Protein AF-A0A851AKE7-F1 (afdb_monomer)

pLDDT: mean 90.76, std 4.92, range [71.88, 96.75]

Secondary structure (DSSP, 8-state):
-HHHHHHHHHHSS-----S--HHHHHHHHHHHHHHH----EEEESSGGGHHHHHHSSEEEEE-BTTBSHHHHH-SEEESSTTHHHHIIIIIIHHHHHHHHHHHHHHHHHHHHHHHHHHHHHHHTTT----SS-HHHHHHIIIIITHHHHHHHHHH--

Radius of gyration: 23.93 Å; Cα contacts (8 Å, |Δi|>4): 177; chains: 1; bounding box: 50×39×63 Å

Structure (mmCIF, N/CA/C/O backbone):
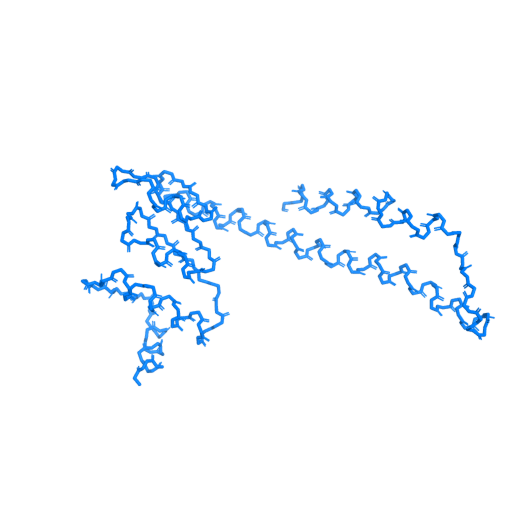data_AF-A0A851AKE7-F1
#
_entry.id   AF-A0A851AKE7-F1
#
loop_
_atom_site.group_PDB
_atom_site.id
_atom_site.type_symbol
_atom_site.label_atom_id
_atom_site.label_alt_id
_atom_site.label_comp_id
_atom_site.label_asym_id
_atom_site.label_entity_id
_atom_site.label_seq_id
_atom_site.pdbx_PDB_ins_code
_atom_site.Cartn_x
_atom_site.Cartn_y
_atom_site.Cartn_z
_atom_site.occupancy
_atom_site.B_iso_or_equiv
_atom_site.auth_seq_id
_atom_site.auth_comp_id
_atom_site.auth_asym_id
_atom_site.auth_atom_id
_atom_site.pdbx_PDB_model_num
ATOM 1 N N . MET A 1 1 ? -2.993 -25.138 17.544 1.00 75.56 1 MET A N 1
ATOM 2 C CA . MET A 1 1 ? -3.933 -24.231 18.232 1.00 75.56 1 MET A CA 1
ATOM 3 C C . MET A 1 1 ? -4.071 -22.886 17.516 1.00 75.56 1 MET A C 1
ATOM 5 O O . MET A 1 1 ? -5.171 -22.582 17.091 1.00 75.56 1 MET A O 1
ATOM 9 N N . GLU A 1 2 ? -3.003 -22.104 17.296 1.00 84.19 2 GLU A N 1
ATOM 10 C CA . GLU A 1 2 ? -3.117 -20.801 16.595 1.00 84.19 2 GLU A CA 1
ATOM 11 C C . GLU A 1 2 ? -3.636 -20.905 15.149 1.00 84.19 2 GLU A C 1
ATOM 13 O O . GLU A 1 2 ? -4.496 -20.131 14.737 1.00 84.19 2 GLU A O 1
ATOM 18 N N . VAL A 1 3 ? -3.135 -21.881 14.383 1.00 87.19 3 VAL A N 1
ATOM 19 C CA . VAL A 1 3 ? -3.562 -22.114 12.990 1.00 87.19 3 VAL A CA 1
ATOM 20 C C . VAL A 1 3 ? -5.025 -22.555 12.930 1.00 87.19 3 VAL A C 1
ATOM 22 O O . VAL A 1 3 ? -5.789 -22.037 12.130 1.00 87.19 3 VAL A O 1
ATOM 25 N N . GLU A 1 4 ? -5.434 -23.442 13.833 1.00 91.69 4 GLU A N 1
ATOM 26 C CA . GLU A 1 4 ? -6.805 -23.952 13.939 1.00 91.69 4 GLU A CA 1
ATOM 27 C C . GLU A 1 4 ? -7.803 -22.849 14.335 1.00 91.69 4 GLU A C 1
ATOM 29 O O . GLU A 1 4 ? -8.884 -22.731 13.752 1.00 91.69 4 GLU A O 1
ATOM 34 N N . PHE A 1 5 ? -7.407 -21.966 15.260 1.00 90.69 5 PHE A N 1
ATOM 35 C CA . PHE A 1 5 ? -8.157 -20.750 15.577 1.00 90.69 5 PHE A CA 1
ATOM 36 C C . PHE A 1 5 ? -8.318 -19.859 14.341 1.00 90.69 5 PHE A C 1
ATOM 38 O O . PHE A 1 5 ? -9.423 -19.406 14.048 1.00 90.69 5 PHE A O 1
ATOM 45 N N . LEU A 1 6 ? -7.234 -19.628 13.596 1.00 92.00 6 LEU A N 1
ATOM 46 C CA . LEU A 1 6 ? -7.258 -18.788 12.401 1.00 92.00 6 LEU A CA 1
ATOM 47 C C . LEU A 1 6 ? -8.122 -19.386 11.283 1.00 92.00 6 LEU A C 1
ATOM 49 O O . LEU A 1 6 ? -8.851 -18.655 10.616 1.00 92.00 6 LEU A O 1
ATOM 53 N N . GLU A 1 7 ? -8.049 -20.695 11.060 1.00 92.75 7 GLU A N 1
ATOM 54 C CA . GLU A 1 7 ? -8.880 -21.391 10.075 1.00 92.75 7 GLU A CA 1
ATOM 55 C C . GLU A 1 7 ? -10.361 -21.269 10.420 1.00 92.75 7 GLU A C 1
ATOM 57 O O . GLU A 1 7 ? -11.153 -20.870 9.564 1.00 92.75 7 GLU A O 1
ATOM 62 N N . THR A 1 8 ? -10.710 -21.489 11.688 1.00 93.56 8 THR A N 1
ATOM 63 C CA . THR A 1 8 ? -12.080 -21.309 12.185 1.00 93.56 8 THR A CA 1
ATOM 64 C C . THR A 1 8 ? -12.537 -19.857 12.025 1.00 93.56 8 THR A C 1
ATOM 66 O O . THR A 1 8 ? -13.616 -19.596 11.495 1.00 93.56 8 THR A O 1
ATOM 69 N N . ALA A 1 9 ? -11.695 -18.892 12.406 1.00 92.69 9 ALA A N 1
ATOM 70 C CA . ALA A 1 9 ? -11.984 -17.467 12.270 1.00 92.69 9 ALA A CA 1
ATOM 71 C C . ALA A 1 9 ? -12.192 -17.043 10.805 1.00 92.69 9 ALA A C 1
ATOM 73 O O . ALA A 1 9 ? -13.061 -16.220 10.529 1.00 92.69 9 ALA A O 1
ATOM 74 N N . CYS A 1 10 ? -11.439 -17.615 9.860 1.00 90.31 10 CYS A N 1
ATOM 75 C CA . CYS A 1 10 ? -11.598 -17.343 8.430 1.00 90.31 10 CYS A CA 1
ATOM 76 C C . CYS A 1 10 ? -12.814 -18.028 7.795 1.00 90.31 10 CYS A C 1
ATOM 78 O O . CYS A 1 10 ? -13.279 -17.562 6.757 1.00 90.31 10 CYS A O 1
ATOM 80 N N . ALA A 1 11 ? -13.322 -19.113 8.384 1.00 94.06 11 ALA A N 1
ATOM 81 C CA . ALA A 1 11 ? -14.581 -19.729 7.964 1.00 94.06 11 ALA A CA 1
ATOM 82 C C . ALA A 1 11 ? -15.805 -18.886 8.381 1.00 94.06 11 ALA A C 1
ATOM 84 O O . ALA A 1 11 ? -16.870 -18.981 7.768 1.00 94.06 11 ALA A O 1
ATOM 85 N N . CYS A 1 12 ? -15.661 -18.039 9.402 1.00 95.50 12 CYS A N 1
ATOM 86 C CA . CYS A 1 12 ? -16.716 -17.163 9.895 1.00 95.50 12 CYS A CA 1
ATOM 87 C C . CYS A 1 12 ? -16.848 -15.879 9.060 1.00 95.50 12 CYS A C 1
ATOM 89 O O . CYS A 1 12 ? -15.866 -15.246 8.682 1.00 95.50 12 CYS A O 1
ATOM 91 N N . LYS A 1 13 ? -18.090 -15.418 8.849 1.00 95.38 13 LYS A N 1
ATOM 92 C CA . LYS A 1 13 ? -18.366 -14.129 8.182 1.00 95.38 13 LYS A CA 1
ATOM 93 C C . LYS A 1 13 ? -17.952 -12.919 9.029 1.00 95.38 13 LYS A C 1
ATOM 95 O O . LYS A 1 13 ? -17.604 -11.876 8.484 1.00 95.38 13 LYS A O 1
ATOM 100 N N . ALA A 1 14 ? -18.039 -13.044 10.350 1.00 95.25 14 ALA A N 1
ATOM 101 C CA . ALA A 1 14 ? -17.655 -12.013 11.303 1.00 95.25 14 ALA A CA 1
ATOM 102 C C . ALA A 1 14 ? -17.113 -12.671 12.575 1.00 95.25 14 ALA A C 1
ATOM 104 O O . ALA A 1 14 ? -17.603 -13.723 12.987 1.00 95.25 14 ALA A O 1
ATOM 105 N N . VAL A 1 15 ? -16.120 -12.037 13.196 1.00 95.62 15 VAL A N 1
ATOM 106 C CA . VAL A 1 15 ? -15.479 -12.501 14.431 1.00 95.62 15 VAL A CA 1
ATOM 107 C C . VAL A 1 15 ? -15.432 -11.336 15.412 1.00 95.62 15 VAL A C 1
ATOM 109 O O . VAL A 1 15 ? -15.065 -10.225 15.033 1.00 95.62 15 VAL A O 1
ATOM 112 N N . ILE A 1 16 ? -15.820 -11.585 16.663 1.00 95.81 16 ILE A N 1
ATOM 113 C CA . ILE A 1 16 ? -15.831 -10.586 17.735 1.00 95.81 16 ILE A CA 1
ATOM 114 C C . ILE A 1 16 ? -14.919 -11.084 18.852 1.00 95.81 16 ILE A C 1
ATOM 116 O O . ILE A 1 16 ? -15.141 -12.159 19.406 1.00 95.81 16 ILE A O 1
ATOM 120 N N . CYS A 1 17 ? -13.911 -10.286 19.199 1.00 93.50 17 CYS A N 1
ATOM 121 C CA . CYS A 1 17 ? -13.018 -10.572 20.315 1.00 93.50 17 CYS A CA 1
ATOM 122 C C . CYS A 1 17 ? -13.389 -9.672 21.503 1.00 93.50 17 CYS A C 1
ATOM 124 O O . CYS A 1 17 ? -13.329 -8.447 21.405 1.00 93.50 17 CYS A O 1
ATOM 126 N N . CYS A 1 18 ? -13.766 -10.275 22.631 1.00 95.38 18 CYS A N 1
ATOM 127 C CA . CYS A 1 18 ? -14.213 -9.561 23.830 1.00 95.38 18 CYS A CA 1
ATOM 128 C C . CYS A 1 18 ? -13.126 -9.543 24.911 1.00 95.38 18 CYS A C 1
ATOM 130 O O . CYS A 1 18 ? -12.392 -10.515 25.061 1.00 95.38 18 CYS A O 1
ATOM 132 N N . ARG A 1 19 ? -13.068 -8.462 25.707 1.00 93.38 19 ARG A N 1
ATOM 133 C CA . ARG A 1 19 ? -12.141 -8.302 26.854 1.00 93.38 19 ARG A CA 1
ATOM 134 C C . ARG A 1 19 ? -10.670 -8.584 26.504 1.00 93.38 19 ARG A C 1
ATOM 136 O O . ARG A 1 19 ? -9.955 -9.249 27.245 1.00 93.38 19 ARG A O 1
ATOM 143 N N . VAL A 1 20 ? -10.238 -8.062 25.361 1.00 95.00 20 VAL A N 1
ATOM 144 C CA . VAL A 1 20 ? -8.899 -8.273 24.801 1.00 95.00 20 VAL A CA 1
ATOM 145 C C . VAL A 1 20 ? -7.940 -7.203 25.311 1.00 95.00 20 VAL A C 1
ATOM 147 O O . VAL A 1 20 ? -8.267 -6.014 25.276 1.00 95.00 20 VAL A O 1
ATOM 150 N N . THR A 1 21 ? -6.746 -7.600 25.747 1.00 94.88 21 THR A N 1
ATOM 151 C CA . THR A 1 21 ? -5.700 -6.635 26.122 1.00 94.88 21 THR A CA 1
ATOM 152 C C . THR A 1 21 ? -5.101 -5.950 24.882 1.00 94.88 21 THR A C 1
ATOM 154 O O . THR A 1 21 ? -5.129 -6.527 23.790 1.00 94.88 21 THR A O 1
ATOM 157 N N . PRO A 1 22 ? -4.505 -4.746 25.005 1.00 93.44 22 PRO A N 1
ATOM 158 C CA . PRO A 1 22 ? -3.841 -4.073 23.880 1.00 93.44 22 PRO A CA 1
ATOM 159 C C . PRO A 1 22 ? -2.804 -4.946 23.157 1.00 93.44 22 PRO A C 1
ATOM 161 O O . PRO A 1 22 ? -2.671 -4.893 21.933 1.00 93.44 22 PRO A O 1
ATOM 164 N N . LEU A 1 23 ? -2.087 -5.793 23.904 1.00 94.12 23 LEU A N 1
ATOM 165 C CA . LEU A 1 23 ? -1.118 -6.730 23.341 1.00 94.12 23 LEU A CA 1
ATOM 166 C C . LEU A 1 23 ? -1.808 -7.834 22.531 1.00 94.12 23 LEU A C 1
ATOM 168 O O . LEU A 1 23 ? -1.407 -8.113 21.405 1.00 94.12 23 LEU A O 1
ATOM 172 N N . GLN A 1 24 ? -2.880 -8.420 23.065 1.00 94.75 24 GLN A N 1
ATOM 173 C CA . GLN A 1 24 ? -3.628 -9.470 22.373 1.00 94.75 24 GLN A CA 1
ATOM 174 C C . GLN A 1 24 ? -4.290 -8.957 21.085 1.00 94.75 24 GLN A C 1
ATOM 176 O O . GLN A 1 24 ? -4.325 -9.684 20.094 1.00 94.75 24 GLN A O 1
ATOM 181 N N . LYS A 1 25 ? -4.753 -7.697 21.049 1.00 95.50 25 LYS A N 1
ATOM 182 C CA . LYS A 1 25 ? -5.253 -7.075 19.808 1.00 95.50 25 LYS A CA 1
ATOM 183 C C . LYS A 1 25 ? -4.186 -7.090 18.708 1.00 95.50 25 LYS A C 1
ATOM 185 O O . LYS A 1 25 ? -4.468 -7.489 17.580 1.00 95.50 25 LYS A O 1
ATOM 190 N N . ALA A 1 26 ? -2.954 -6.707 19.045 1.00 95.69 26 ALA A N 1
ATOM 191 C CA . ALA A 1 26 ? -1.831 -6.727 18.111 1.00 95.69 26 ALA A CA 1
ATOM 192 C C . ALA A 1 26 ? -1.460 -8.156 17.677 1.00 95.69 26 ALA A C 1
ATOM 194 O O . ALA A 1 26 ? -1.268 -8.394 16.486 1.00 95.69 26 ALA A O 1
ATOM 195 N N . GLN A 1 27 ? -1.450 -9.116 18.608 1.00 94.94 27 GLN A N 1
ATOM 196 C CA . GLN A 1 27 ? -1.166 -10.526 18.309 1.00 94.94 27 GLN A CA 1
ATOM 197 C C . GLN A 1 27 ? -2.165 -11.127 17.312 1.00 94.94 27 GLN A C 1
ATOM 199 O O . GLN A 1 27 ? -1.764 -11.866 16.416 1.00 94.94 27 GLN A O 1
ATOM 204 N N . VAL A 1 28 ? -3.454 -10.781 17.408 1.00 93.94 28 VAL A N 1
ATOM 205 C CA . VAL A 1 28 ? -4.465 -11.231 16.434 1.00 93.94 28 VAL A CA 1
ATOM 206 C C . VAL A 1 28 ? -4.164 -10.684 15.035 1.00 93.94 28 VAL A C 1
ATOM 208 O O . VAL A 1 28 ? -4.217 -11.431 14.056 1.00 93.94 28 VAL A O 1
ATOM 211 N N . VAL A 1 29 ? -3.808 -9.401 14.921 1.00 94.94 29 VAL A N 1
ATOM 212 C CA . VAL A 1 29 ? -3.442 -8.793 13.630 1.00 94.94 29 VAL A CA 1
ATOM 213 C C . VAL A 1 29 ? -2.175 -9.430 13.058 1.00 94.94 29 VAL A C 1
ATOM 215 O O . VAL A 1 29 ? -2.125 -9.729 11.862 1.00 94.94 29 VAL A O 1
ATOM 218 N N . GLU A 1 30 ? -1.171 -9.673 13.899 1.00 94.19 30 GLU A N 1
ATOM 219 C CA . GLU A 1 30 ? 0.077 -10.332 13.509 1.00 94.19 30 GLU A CA 1
ATOM 220 C C . GLU A 1 30 ? -0.162 -11.765 13.021 1.00 94.19 30 GLU A C 1
ATOM 222 O O . GLU A 1 30 ? 0.376 -12.161 11.984 1.00 94.19 30 GLU A O 1
ATOM 227 N N . LEU A 1 31 ? -1.033 -12.514 13.703 1.00 93.50 31 LEU A N 1
ATOM 228 C CA . LEU A 1 31 ? -1.422 -13.865 13.314 1.00 93.50 31 LEU A CA 1
ATOM 229 C C . LEU A 1 31 ? -2.037 -13.880 11.906 1.00 93.50 31 LEU A C 1
ATOM 231 O O . LEU A 1 31 ? -1.592 -14.631 11.034 1.00 93.50 31 LEU A O 1
ATOM 235 N N . VAL A 1 32 ? -3.015 -13.009 11.643 1.00 93.44 32 VAL A N 1
ATOM 236 C CA . VAL A 1 32 ? -3.653 -12.914 10.317 1.00 93.44 32 VAL A CA 1
ATOM 237 C C . VAL A 1 32 ? -2.633 -12.513 9.247 1.00 93.44 32 VAL A C 1
ATOM 239 O O . VAL A 1 32 ? -2.579 -13.128 8.178 1.00 93.44 32 VAL A O 1
ATOM 242 N N . LYS A 1 33 ? -1.783 -11.525 9.546 1.00 93.25 33 LYS A N 1
ATOM 243 C CA . LYS A 1 33 ? -0.730 -11.032 8.646 1.00 93.25 33 LYS A CA 1
ATOM 244 C C . LYS A 1 33 ? 0.267 -12.131 8.271 1.00 93.25 33 LYS A C 1
ATOM 246 O O . LYS A 1 33 ? 0.574 -12.294 7.090 1.00 93.25 33 LYS A O 1
ATOM 251 N N . LYS A 1 34 ? 0.725 -12.915 9.249 1.00 91.06 34 LYS A N 1
ATOM 252 C CA . LYS A 1 34 ? 1.719 -13.981 9.060 1.00 91.06 34 LYS A CA 1
ATOM 253 C C . LYS A 1 34 ? 1.189 -15.134 8.208 1.00 91.06 34 LYS A C 1
ATOM 255 O O . LYS A 1 34 ? 1.892 -15.607 7.318 1.00 91.06 34 LYS A O 1
ATOM 260 N N . TYR A 1 35 ? -0.038 -15.582 8.464 1.00 90.75 35 TYR A N 1
ATOM 261 C CA . TYR A 1 35 ? -0.544 -16.830 7.886 1.00 90.75 35 TYR A CA 1
ATOM 262 C C . TYR A 1 35 ? -1.418 -16.645 6.638 1.00 90.75 35 TYR A C 1
ATOM 264 O O . TYR A 1 35 ? -1.439 -17.534 5.789 1.00 90.75 35 TYR A O 1
ATOM 272 N N . LYS A 1 36 ? -2.125 -15.516 6.474 1.00 88.88 36 LYS A N 1
ATOM 273 C CA . LYS A 1 36 ? -3.016 -15.301 5.312 1.00 88.88 36 LYS A CA 1
ATOM 274 C C . LYS A 1 36 ? -2.395 -14.478 4.187 1.00 88.88 36 LYS A C 1
ATOM 276 O O . LYS A 1 36 ? -2.998 -14.404 3.122 1.00 88.88 36 LYS A O 1
ATOM 281 N N . LYS A 1 37 ? -1.216 -13.870 4.400 1.00 85.88 37 LYS A N 1
ATOM 282 C CA . LYS A 1 37 ? -0.556 -12.954 3.440 1.00 85.88 37 LYS A CA 1
ATOM 283 C C . LYS A 1 37 ? -1.513 -11.886 2.881 1.00 85.88 37 LYS A C 1
ATOM 285 O O . LYS A 1 37 ? -1.367 -11.432 1.750 1.00 85.88 37 LYS A O 1
ATOM 290 N N . ALA A 1 38 ? -2.517 -11.514 3.670 1.00 88.88 38 ALA A N 1
ATOM 291 C CA . ALA A 1 38 ? -3.518 -10.530 3.307 1.00 88.88 38 ALA A CA 1
ATOM 292 C C . ALA A 1 38 ? -3.094 -9.149 3.813 1.00 88.88 38 ALA A C 1
ATOM 294 O O . ALA A 1 38 ? -2.436 -9.028 4.850 1.00 88.88 38 ALA A O 1
ATOM 295 N N . VAL A 1 39 ? -3.513 -8.103 3.099 1.00 93.56 39 VAL A N 1
ATOM 296 C CA . VAL A 1 39 ? -3.359 -6.727 3.576 1.00 93.56 39 VAL A CA 1
ATOM 297 C C . VAL A 1 39 ? -4.332 -6.519 4.732 1.00 93.56 39 VAL A C 1
ATOM 299 O O . VAL A 1 39 ? -5.538 -6.706 4.588 1.00 93.56 39 VAL A O 1
ATOM 302 N N . THR A 1 40 ? -3.792 -6.155 5.889 1.00 95.50 40 THR A N 1
ATOM 303 C CA . THR A 1 40 ? -4.549 -5.933 7.124 1.00 95.50 40 THR A CA 1
ATOM 304 C C . THR A 1 40 ? -4.653 -4.444 7.406 1.00 95.50 40 THR A C 1
ATOM 306 O O . THR A 1 40 ? -3.661 -3.719 7.310 1.00 95.50 40 THR A O 1
ATOM 309 N N . LEU A 1 41 ? -5.850 -4.002 7.782 1.00 96.69 41 LEU A N 1
ATOM 310 C CA . LEU A 1 41 ? -6.129 -2.629 8.176 1.00 96.69 41 LEU A CA 1
ATOM 311 C C . LEU A 1 41 ? -6.659 -2.623 9.608 1.00 96.69 41 LEU A C 1
ATOM 313 O O . LEU A 1 41 ? -7.577 -3.381 9.922 1.00 96.69 41 LEU A O 1
ATOM 317 N N . ALA A 1 42 ? -6.081 -1.780 10.459 1.00 96.38 42 ALA A N 1
ATOM 318 C CA . ALA A 1 42 ? -6.508 -1.603 11.843 1.00 96.38 42 ALA A CA 1
ATOM 319 C C . ALA A 1 42 ? -6.978 -0.169 12.073 1.00 96.38 42 ALA A C 1
ATOM 321 O O . ALA A 1 42 ? -6.352 0.780 11.603 1.00 96.38 42 ALA A O 1
ATOM 322 N N . ILE A 1 43 ? -8.083 -0.026 12.804 1.00 95.75 43 ILE A N 1
ATOM 323 C CA . ILE A 1 43 ? -8.677 1.264 13.157 1.00 95.75 43 ILE A CA 1
ATOM 324 C C . ILE A 1 43 ? -8.788 1.345 14.672 1.00 95.75 43 ILE A C 1
ATOM 326 O O . ILE A 1 43 ? -9.204 0.370 15.297 1.00 95.75 43 ILE A O 1
ATOM 330 N N . GLY A 1 44 ? -8.462 2.500 15.240 1.00 93.88 44 GLY A N 1
ATOM 331 C CA . GLY A 1 44 ? -8.667 2.775 16.658 1.00 93.88 44 GLY A CA 1
ATOM 332 C C . GLY A 1 44 ? -8.667 4.266 16.963 1.00 93.88 44 GLY A C 1
ATOM 333 O O . GLY A 1 44 ? -8.218 5.076 16.153 1.00 93.88 44 GLY A O 1
ATOM 334 N N . ASP A 1 45 ? -9.189 4.628 18.123 1.00 92.50 45 ASP A N 1
ATOM 335 C CA . ASP A 1 45 ? -9.319 5.999 18.629 1.00 92.50 45 ASP A CA 1
ATOM 336 C C . ASP A 1 45 ? -8.474 6.245 19.887 1.00 92.50 45 ASP A C 1
ATOM 338 O O . ASP A 1 45 ? -8.009 7.363 20.110 1.00 92.50 45 ASP A O 1
ATOM 342 N N . GLY A 1 46 ? -8.213 5.200 20.676 1.00 89.56 46 GLY A N 1
ATOM 343 C CA . GLY A 1 46 ? -7.520 5.304 21.958 1.00 89.56 46 GLY A CA 1
ATOM 344 C C . GLY A 1 46 ? -6.079 4.779 21.991 1.00 89.56 46 GLY A C 1
ATOM 345 O O . GLY A 1 46 ? -5.578 4.097 21.095 1.00 89.56 46 GLY A O 1
ATOM 346 N N . ALA A 1 47 ? -5.415 5.031 23.122 1.00 88.94 47 ALA A N 1
ATOM 347 C CA . ALA A 1 47 ? -4.082 4.507 23.447 1.00 88.94 47 ALA A CA 1
ATOM 348 C C . ALA A 1 47 ? -3.999 2.969 23.371 1.00 88.94 47 ALA A C 1
ATOM 350 O O . ALA A 1 47 ? -2.971 2.399 23.004 1.00 88.94 47 ALA A O 1
ATOM 351 N N . ASN A 1 48 ? -5.109 2.296 23.686 1.00 90.50 48 ASN A N 1
ATOM 352 C CA . ASN A 1 48 ? -5.225 0.838 23.711 1.00 90.50 48 ASN A CA 1
ATOM 353 C C . ASN A 1 48 ? -5.130 0.187 22.326 1.00 90.50 48 ASN A C 1
ATOM 355 O O . ASN A 1 48 ? -4.924 -1.024 22.239 1.00 90.50 48 ASN A O 1
ATOM 359 N N . ASP A 1 49 ? -5.296 0.967 21.260 1.00 93.56 49 ASP A N 1
ATOM 360 C CA . ASP A 1 49 ? -5.261 0.479 19.883 1.00 93.56 49 ASP A CA 1
ATOM 361 C C . ASP A 1 49 ? -3.944 0.805 19.179 1.00 93.56 49 ASP A C 1
ATOM 363 O O . ASP A 1 49 ? -3.700 0.305 18.085 1.00 93.56 49 ASP A O 1
ATOM 367 N N . VAL A 1 50 ? -3.047 1.572 19.810 1.00 93.75 50 VAL A N 1
ATOM 368 C CA . VAL A 1 50 ? -1.759 1.978 19.224 1.00 93.75 50 VAL A CA 1
ATOM 369 C C . VAL A 1 50 ? -0.914 0.771 18.809 1.00 93.75 50 VAL A C 1
ATOM 371 O O . VAL A 1 50 ? -0.328 0.773 17.728 1.00 93.75 50 VAL A O 1
ATOM 374 N N . SER A 1 51 ? -0.856 -0.273 19.641 1.00 94.81 51 SER A N 1
ATOM 375 C CA . SER A 1 51 ? -0.143 -1.516 19.318 1.00 94.81 51 SER A CA 1
ATOM 376 C C . SER A 1 51 ? -0.762 -2.215 18.106 1.00 94.81 51 SER A C 1
ATOM 378 O O . SER A 1 51 ? -0.049 -2.597 17.185 1.00 94.81 51 SER A O 1
ATOM 380 N N . MET A 1 52 ? -2.090 -2.326 18.070 1.00 96.56 52 MET A N 1
ATOM 381 C CA . MET A 1 52 ? -2.832 -2.944 16.969 1.00 96.56 52 MET A CA 1
ATOM 382 C C . MET A 1 52 ? -2.648 -2.179 15.648 1.00 96.56 52 MET A C 1
ATOM 384 O O . MET A 1 52 ? -2.390 -2.799 14.615 1.00 96.56 52 MET A O 1
ATOM 388 N N . ILE A 1 53 ? -2.743 -0.844 15.692 1.00 96.12 53 ILE A N 1
ATOM 389 C CA . ILE A 1 53 ? -2.568 0.067 14.551 1.00 96.12 53 ILE A CA 1
ATOM 390 C C . ILE A 1 53 ? -1.171 -0.093 13.950 1.00 96.12 53 ILE A C 1
ATOM 392 O O . ILE A 1 53 ? -1.051 -0.280 12.743 1.00 96.12 53 ILE A O 1
ATOM 396 N N . LYS A 1 54 ? -0.125 -0.098 14.785 1.00 95.06 54 LYS A N 1
ATOM 397 C CA . LYS A 1 54 ? 1.268 -0.237 14.328 1.00 95.06 54 LYS A CA 1
ATOM 398 C C . LYS A 1 54 ? 1.593 -1.615 13.749 1.00 95.06 54 LYS A C 1
ATOM 400 O O . LYS A 1 54 ? 2.480 -1.731 12.909 1.00 95.06 54 LYS A O 1
ATOM 405 N N . THR A 1 55 ? 0.919 -2.667 14.207 1.00 95.88 55 THR A N 1
ATOM 406 C CA . THR A 1 55 ? 1.160 -4.034 13.718 1.00 95.88 55 THR A CA 1
ATOM 407 C C . THR A 1 55 ? 0.517 -4.292 12.347 1.00 95.88 55 THR A C 1
ATOM 409 O O . THR A 1 55 ? 1.025 -5.109 11.562 1.00 95.88 55 THR A O 1
ATOM 412 N N . ALA A 1 56 ? -0.589 -3.607 12.038 1.00 96.69 56 ALA A N 1
ATOM 413 C CA . ALA A 1 56 ? -1.279 -3.713 10.754 1.00 96.69 56 ALA A CA 1
ATOM 414 C C . ALA A 1 56 ? -0.424 -3.199 9.581 1.00 96.69 56 ALA A C 1
ATOM 416 O O . ALA A 1 56 ? 0.627 -2.597 9.767 1.00 96.69 56 ALA A O 1
ATOM 417 N N . HIS A 1 57 ? -0.842 -3.486 8.344 1.00 95.94 57 HIS A N 1
ATOM 418 C CA . HIS A 1 57 ? -0.191 -2.894 7.167 1.00 95.94 57 HIS A CA 1
ATOM 419 C C . HIS A 1 57 ? -0.631 -1.453 6.931 1.00 95.94 57 HIS A C 1
ATOM 421 O O . HIS A 1 57 ? 0.133 -0.671 6.379 1.00 95.94 57 HIS A O 1
ATOM 427 N N . ILE A 1 58 ? -1.879 -1.149 7.286 1.00 96.62 58 ILE A N 1
ATOM 428 C CA . ILE A 1 58 ? -2.462 0.182 7.180 1.00 96.62 58 ILE A CA 1
ATOM 429 C C . ILE A 1 58 ? -3.101 0.500 8.527 1.00 96.62 58 ILE A C 1
ATOM 431 O O . ILE A 1 58 ? -4.054 -0.168 8.948 1.00 96.62 58 ILE A O 1
ATOM 435 N N . GLY A 1 59 ? -2.566 1.507 9.201 1.00 96.75 59 GLY A N 1
ATOM 436 C CA . GLY A 1 59 ? -3.072 2.016 10.464 1.00 96.75 59 GLY A CA 1
ATOM 437 C C . GLY A 1 59 ? -3.967 3.233 10.259 1.00 96.75 59 GLY A C 1
ATOM 438 O O . GLY A 1 59 ? -3.596 4.177 9.560 1.00 96.75 59 GLY A O 1
ATOM 439 N N . VAL A 1 60 ? -5.138 3.243 10.890 1.00 96.69 60 VAL A N 1
ATOM 440 C CA . VAL A 1 60 ? -6.096 4.347 10.792 1.00 96.69 60 VAL A CA 1
ATOM 441 C C . VAL A 1 60 ? -6.507 4.836 12.180 1.00 96.69 60 VAL A C 1
ATOM 443 O O . VAL A 1 60 ? -7.066 4.086 12.977 1.00 96.69 60 VAL A O 1
ATOM 446 N N . GLY A 1 61 ? -6.256 6.109 12.462 1.00 95.69 61 GLY A N 1
ATOM 447 C CA . GLY A 1 61 ? -6.596 6.755 13.724 1.00 95.69 61 GLY A CA 1
ATOM 448 C C . GLY A 1 61 ? -7.892 7.551 13.618 1.00 95.69 61 GLY A C 1
ATOM 449 O O . GLY A 1 61 ? -8.029 8.420 12.753 1.00 95.69 61 GLY A O 1
ATOM 450 N N . ILE A 1 62 ? -8.843 7.300 14.513 1.00 93.62 62 ILE A N 1
ATOM 451 C CA . ILE A 1 62 ? -10.029 8.145 14.651 1.00 93.62 62 ILE A CA 1
ATOM 452 C C . ILE A 1 62 ? -9.725 9.248 15.662 1.00 93.62 62 ILE A C 1
ATOM 454 O O . ILE A 1 62 ? -9.359 8.978 16.801 1.00 93.62 62 ILE A O 1
ATOM 458 N N . SER A 1 63 ? -9.879 10.503 15.241 1.00 87.50 63 SER A N 1
ATOM 459 C CA . SER A 1 63 ? -9.725 11.654 16.133 1.00 87.50 63 SER A CA 1
ATOM 460 C C . SER A 1 63 ? -10.947 11.762 17.046 1.00 87.50 63 SER A C 1
ATOM 462 O O . SER A 1 63 ? -12.020 12.185 16.608 1.00 87.50 63 SER A O 1
ATOM 464 N N . GLY A 1 64 ? -10.785 11.319 18.293 1.00 78.44 64 GLY A N 1
ATOM 465 C CA . GLY A 1 64 ? -11.814 11.311 19.330 1.00 78.44 64 GLY A CA 1
ATOM 466 C C . GLY A 1 64 ? -11.425 12.125 20.567 1.00 78.44 64 GLY A C 1
ATOM 467 O O . GLY A 1 64 ? -10.368 12.749 20.628 1.00 78.44 64 GLY A O 1
ATOM 468 N N . GLN A 1 65 ? -12.299 12.105 21.576 1.00 76.12 65 GLN A N 1
ATOM 469 C CA . GLN A 1 65 ? -12.083 12.796 22.856 1.00 76.12 65 GLN A CA 1
ATOM 470 C C . GLN A 1 65 ? -11.140 12.029 23.803 1.00 76.12 65 GLN A C 1
ATOM 472 O O . GLN A 1 65 ? -10.650 12.600 24.771 1.00 76.12 65 GLN A O 1
ATOM 477 N N . GLU A 1 66 ? -10.860 10.750 23.527 1.00 73.06 66 GLU A N 1
ATOM 478 C CA . GLU A 1 66 ? -10.024 9.885 24.377 1.00 73.06 66 GLU A CA 1
ATOM 479 C C . GLU A 1 66 ? -8.510 10.122 24.215 1.00 73.06 66 GLU A C 1
ATOM 481 O O . GLU A 1 66 ? -7.701 9.549 24.946 1.00 73.06 66 GLU A O 1
ATOM 486 N N . GLY A 1 67 ? -8.113 11.009 23.298 1.00 75.12 67 GLY A N 1
ATOM 487 C CA . GLY A 1 67 ? -6.736 11.461 23.124 1.00 75.12 67 GLY A CA 1
ATOM 488 C C . GLY A 1 67 ? -6.216 11.322 21.694 1.00 75.12 67 GLY A C 1
ATOM 489 O O . GLY A 1 67 ? -6.797 10.666 20.840 1.00 75.12 67 GLY A O 1
ATOM 490 N N . ILE A 1 68 ? -5.071 11.952 21.430 1.00 86.94 68 ILE A N 1
ATOM 491 C CA . ILE A 1 68 ? -4.461 12.017 20.089 1.00 86.94 68 ILE A CA 1
ATOM 492 C C . ILE A 1 68 ? -3.486 10.864 19.796 1.00 86.94 68 ILE A C 1
ATOM 494 O O . ILE A 1 68 ? -2.847 10.842 18.748 1.00 86.94 68 ILE A O 1
ATOM 498 N N . GLN A 1 69 ? -3.330 9.905 20.711 1.00 89.31 69 GLN A N 1
ATOM 499 C CA . GLN A 1 69 ? -2.275 8.889 20.615 1.00 89.31 69 GLN A CA 1
ATOM 500 C C . GLN A 1 69 ? -2.478 7.921 19.442 1.00 89.31 69 GLN A C 1
ATOM 502 O O . GLN A 1 69 ? -1.515 7.621 18.738 1.00 89.31 69 GLN A O 1
ATOM 507 N N . ALA A 1 70 ? -3.714 7.473 19.193 1.00 90.50 70 ALA A N 1
ATOM 508 C CA . ALA A 1 70 ? -4.026 6.624 18.042 1.00 90.50 70 ALA A CA 1
ATOM 509 C C . ALA A 1 70 ? -3.778 7.358 16.716 1.00 90.50 70 ALA A C 1
ATOM 511 O O . ALA A 1 70 ? -3.183 6.797 15.802 1.00 90.50 70 ALA A O 1
ATOM 512 N N . VAL A 1 71 ? -4.162 8.638 16.649 1.00 91.88 71 VAL A N 1
ATOM 513 C CA . VAL A 1 71 ? -3.956 9.516 15.486 1.00 91.88 71 VAL A CA 1
ATOM 514 C C . VAL A 1 71 ? -2.470 9.671 15.168 1.00 91.88 71 VAL A C 1
ATOM 516 O O . VAL A 1 71 ? -2.066 9.476 14.024 1.00 91.88 71 VAL A O 1
ATOM 519 N N . LEU A 1 72 ? -1.644 9.955 16.179 1.00 92.56 72 LEU A N 1
ATOM 520 C CA . LEU A 1 72 ? -0.195 10.118 16.014 1.00 92.56 72 LEU A CA 1
ATOM 521 C C . LEU A 1 72 ? 0.522 8.821 15.618 1.00 92.56 72 LEU A C 1
ATOM 523 O O . LEU A 1 72 ? 1.598 8.870 15.030 1.00 92.56 72 LEU A O 1
ATOM 527 N N . ALA A 1 73 ? -0.046 7.667 15.966 1.00 91.81 73 ALA A N 1
ATOM 528 C CA . ALA A 1 73 ? 0.511 6.360 15.642 1.00 91.81 73 ALA A CA 1
ATOM 529 C C . ALA A 1 73 ? 0.000 5.773 14.313 1.00 91.81 73 ALA A C 1
ATOM 531 O O . ALA A 1 73 ? 0.460 4.698 13.931 1.00 91.81 73 ALA A O 1
ATOM 532 N N . SER A 1 74 ? -0.958 6.429 13.653 1.00 95.19 74 SER A N 1
ATOM 533 C CA . SER A 1 74 ? -1.636 5.935 12.449 1.00 95.19 74 SER A CA 1
ATOM 534 C C . SER A 1 74 ? -1.095 6.541 11.153 1.00 95.19 74 SER A C 1
ATOM 536 O O . SER A 1 74 ? -0.624 7.675 11.152 1.00 95.19 74 SER A O 1
ATOM 538 N N . ASP A 1 75 ? -1.222 5.812 10.040 1.00 95.81 75 ASP A N 1
ATOM 539 C CA . ASP A 1 75 ? -0.844 6.293 8.702 1.00 95.81 75 ASP A CA 1
ATOM 540 C C . ASP A 1 75 ? -1.860 7.306 8.157 1.00 95.81 75 ASP A C 1
ATOM 542 O O . ASP A 1 75 ? -1.505 8.293 7.511 1.00 95.81 75 ASP A O 1
ATOM 546 N N . TYR A 1 76 ? -3.145 7.062 8.428 1.00 95.69 76 TYR A N 1
ATOM 547 C CA . TYR A 1 76 ? -4.248 7.949 8.069 1.00 95.69 76 TYR A CA 1
ATOM 548 C C . TYR A 1 76 ? -5.059 8.303 9.300 1.00 95.69 76 TYR A C 1
ATOM 550 O O . TYR A 1 76 ? -5.330 7.448 10.136 1.00 95.69 76 TYR A O 1
ATOM 558 N N . SER A 1 77 ? -5.546 9.538 9.365 1.00 94.25 77 SER A N 1
ATOM 559 C CA . SER A 1 77 ? -6.464 9.941 10.423 1.00 94.25 77 SER A CA 1
ATOM 560 C C . SER A 1 77 ? -7.663 10.714 9.901 1.00 94.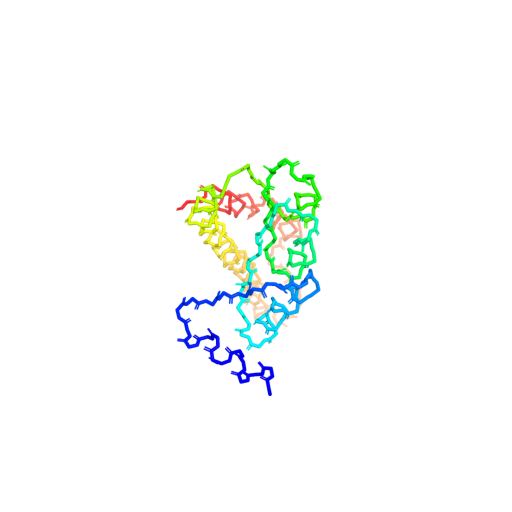25 77 SER A C 1
ATOM 562 O O . SER A 1 77 ? -7.582 11.469 8.930 1.00 94.25 77 SER A O 1
ATOM 564 N N . PHE A 1 78 ? -8.809 10.495 10.539 1.00 93.88 78 PHE A N 1
ATOM 565 C CA . PHE A 1 78 ? -10.044 11.224 10.265 1.00 93.88 78 PHE A CA 1
ATOM 566 C C . PHE A 1 78 ? -10.929 11.274 11.512 1.00 93.88 78 PHE A C 1
ATOM 568 O O . PHE A 1 78 ? -10.753 10.512 12.454 1.00 93.88 78 PHE A O 1
ATOM 575 N N . SER A 1 79 ? -11.902 12.182 11.540 1.00 91.44 79 SER A N 1
ATOM 576 C CA . SER A 1 79 ? -12.734 12.411 12.731 1.00 91.44 79 SER A CA 1
ATOM 577 C C . SER A 1 79 ? -13.855 11.389 12.936 1.00 91.44 79 SER A C 1
ATOM 579 O O . SER A 1 79 ? -14.320 11.207 14.052 1.00 91.44 79 SER A O 1
ATOM 581 N N . GLN A 1 80 ? -14.342 10.739 11.874 1.00 92.69 80 GLN A N 1
ATOM 582 C CA . GLN A 1 80 ? -15.510 9.854 11.943 1.00 92.69 80 GLN A CA 1
ATOM 583 C C . GLN A 1 80 ? -15.327 8.603 11.087 1.00 92.69 80 GLN A C 1
ATOM 585 O O . GLN A 1 80 ? -14.882 8.692 9.942 1.00 92.69 80 GLN A O 1
ATOM 590 N N . PHE A 1 81 ? -15.793 7.455 11.588 1.00 93.50 81 PHE A N 1
ATOM 591 C CA . PHE A 1 81 ? -15.700 6.161 10.898 1.00 93.50 81 PHE A CA 1
ATOM 592 C C . PHE A 1 81 ? -16.307 6.166 9.482 1.00 93.50 81 PHE A C 1
ATOM 594 O O . PHE A 1 81 ? -15.799 5.494 8.590 1.00 93.50 81 PHE A O 1
ATOM 601 N N . LYS A 1 82 ? -17.339 6.984 9.223 1.00 94.25 82 LYS A N 1
ATOM 602 C CA . LYS A 1 82 ? -17.988 7.086 7.900 1.00 94.25 82 LYS A CA 1
ATOM 603 C C . LYS A 1 82 ? -17.025 7.446 6.757 1.00 94.25 82 LYS A C 1
ATOM 605 O O . LYS A 1 82 ? -17.279 7.098 5.607 1.00 94.25 82 LYS A O 1
ATOM 610 N N . PHE A 1 83 ? -15.917 8.132 7.052 1.00 95.25 83 PHE A N 1
ATOM 611 C CA . PHE A 1 83 ? -14.930 8.509 6.037 1.00 95.25 83 PHE A CA 1
ATOM 612 C C . PHE A 1 83 ? -14.072 7.330 5.565 1.00 95.25 83 PHE A C 1
ATOM 614 O O . PHE A 1 83 ? -13.529 7.390 4.460 1.00 95.25 83 PHE A O 1
ATOM 621 N N . LEU A 1 84 ? -14.029 6.229 6.324 1.00 95.25 84 LEU A N 1
ATOM 622 C CA . LEU A 1 84 ? -13.313 5.011 5.947 1.00 95.25 84 LEU A CA 1
ATOM 623 C C . LEU A 1 84 ? -13.800 4.453 4.606 1.00 95.25 84 LEU A C 1
ATOM 625 O O . LEU A 1 84 ? -12.993 4.054 3.769 1.00 95.25 84 LEU A O 1
ATOM 629 N N . GLN A 1 85 ? -15.115 4.469 4.369 1.00 95.81 85 GLN A N 1
ATOM 630 C CA . GLN A 1 85 ? -15.692 3.979 3.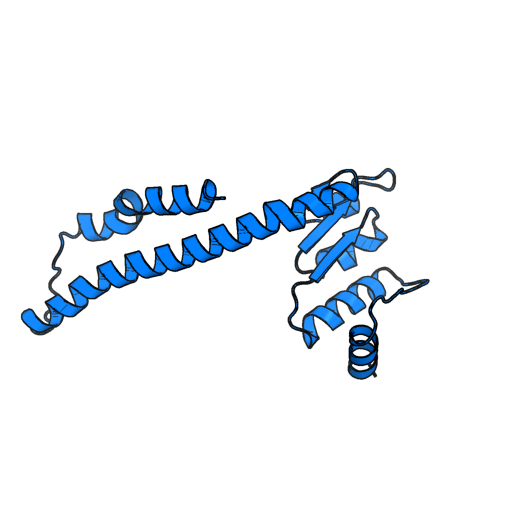118 1.00 95.81 85 GLN A CA 1
ATOM 631 C C . GLN A 1 85 ? -15.129 4.742 1.912 1.00 95.81 85 GLN A C 1
ATOM 633 O O . GLN A 1 85 ? -14.743 4.135 0.915 1.00 95.81 85 GLN A O 1
ATOM 638 N N . ARG A 1 86 ? -15.035 6.074 2.010 1.00 95.19 86 ARG A N 1
ATOM 639 C CA . ARG A 1 86 ? -14.479 6.916 0.941 1.00 95.19 86 ARG A CA 1
ATOM 640 C C . ARG A 1 86 ? -12.962 6.758 0.818 1.00 95.19 86 ARG A C 1
ATOM 642 O O . ARG A 1 86 ? -12.440 6.823 -0.296 1.00 95.19 86 ARG A O 1
ATOM 649 N N . LEU A 1 87 ? -12.252 6.554 1.926 1.00 95.31 87 LEU A N 1
ATOM 650 C CA . LEU A 1 87 ? -10.815 6.277 1.902 1.00 95.31 87 LEU A CA 1
ATOM 651 C C . LEU A 1 87 ? -10.530 4.985 1.127 1.00 95.31 87 LEU A C 1
ATOM 653 O O . LEU A 1 87 ? -9.727 4.998 0.203 1.00 95.31 87 LEU A O 1
ATOM 657 N N . LEU A 1 88 ? -11.234 3.895 1.434 1.00 94.75 88 LEU A N 1
ATOM 658 C CA . LEU A 1 88 ? -10.970 2.593 0.819 1.00 94.75 88 LEU A CA 1
ATOM 659 C C . LEU A 1 88 ? -11.496 2.491 -0.614 1.00 94.75 88 LEU A C 1
ATOM 661 O O . LEU A 1 88 ? -10.748 2.127 -1.523 1.00 94.75 88 LEU A O 1
ATOM 665 N N . LEU A 1 89 ? -12.770 2.822 -0.834 1.00 94.88 89 LEU A N 1
ATOM 666 C CA . LEU A 1 89 ? -13.425 2.544 -2.115 1.00 94.88 89 LEU A CA 1
ATOM 667 C C . LEU A 1 89 ? -13.041 3.531 -3.218 1.00 94.88 89 LEU A C 1
ATOM 669 O O . LEU A 1 89 ? -13.029 3.149 -4.385 1.00 94.88 89 LEU A O 1
ATOM 673 N N . VAL A 1 90 ? -12.725 4.779 -2.860 1.00 94.69 90 VAL A N 1
ATOM 674 C CA . VAL A 1 90 ? -12.343 5.816 -3.828 1.00 94.69 90 VAL A CA 1
ATOM 675 C C . VAL A 1 90 ? -10.826 5.951 -3.864 1.00 94.69 90 VAL A C 1
ATOM 677 O O . VAL A 1 90 ? -10.190 5.578 -4.846 1.00 94.69 90 VAL A O 1
ATOM 680 N N . HIS A 1 91 ? -10.222 6.422 -2.770 1.00 94.31 91 HIS A N 1
ATOM 681 C CA . HIS A 1 91 ? -8.796 6.756 -2.763 1.00 94.31 91 HIS A CA 1
ATOM 682 C C . HIS A 1 91 ? -7.914 5.509 -2.848 1.00 94.31 91 HIS A C 1
ATOM 684 O O . HIS A 1 91 ? -6.958 5.504 -3.622 1.00 94.31 91 HIS A O 1
ATOM 690 N N . GLY A 1 92 ? -8.262 4.445 -2.120 1.00 94.12 92 GLY A N 1
ATOM 691 C CA . GLY A 1 92 ? -7.548 3.171 -2.143 1.00 94.12 92 GLY A CA 1
ATOM 692 C C . GLY A 1 92 ? -7.555 2.541 -3.533 1.00 94.12 92 GLY A C 1
ATOM 693 O O . GLY A 1 92 ? -6.493 2.252 -4.084 1.00 94.12 92 GLY A O 1
ATOM 694 N N . ARG A 1 93 ? -8.737 2.409 -4.152 1.00 93.62 93 ARG A N 1
ATOM 695 C CA . ARG A 1 93 ? -8.864 1.858 -5.513 1.00 93.62 93 ARG A CA 1
ATOM 696 C C . ARG A 1 93 ? -8.124 2.700 -6.554 1.00 93.62 93 ARG A C 1
ATOM 698 O O . ARG A 1 93 ? -7.381 2.139 -7.357 1.00 93.62 93 ARG A O 1
ATOM 705 N N . TRP A 1 94 ? -8.290 4.023 -6.538 1.00 94.31 94 TRP A N 1
ATOM 706 C CA . TRP A 1 94 ? -7.594 4.906 -7.477 1.00 94.31 94 TRP A CA 1
ATOM 707 C C . TRP A 1 94 ? -6.083 4.887 -7.283 1.00 94.31 94 TRP A C 1
ATOM 709 O O . TRP A 1 94 ? -5.346 4.892 -8.261 1.00 94.31 94 TRP A O 1
ATOM 719 N N . SER A 1 95 ? -5.598 4.888 -6.040 1.00 93.12 95 SER A N 1
ATOM 720 C CA . SER A 1 95 ? -4.160 4.821 -5.761 1.00 93.12 95 SER A CA 1
ATOM 721 C C . SER A 1 95 ? -3.565 3.496 -6.239 1.00 93.12 95 SER A C 1
ATOM 723 O O . SER A 1 95 ? -2.528 3.505 -6.900 1.00 93.12 95 SER A O 1
ATOM 725 N N . TYR A 1 96 ? -4.260 2.379 -6.001 1.00 93.44 96 TYR A N 1
ATOM 726 C CA . TYR A 1 96 ? -3.836 1.065 -6.479 1.00 93.44 96 TYR A CA 1
ATOM 727 C C . TYR A 1 96 ? -3.733 1.017 -8.010 1.00 93.44 96 TYR A C 1
ATOM 729 O O . TYR A 1 96 ? -2.678 0.681 -8.546 1.00 93.44 96 TYR A O 1
ATOM 737 N N . LEU A 1 97 ? -4.790 1.420 -8.725 1.00 92.69 97 LEU A N 1
ATOM 738 C CA . LEU A 1 97 ? -4.799 1.403 -10.193 1.00 92.69 97 LEU A CA 1
ATOM 739 C C . LEU A 1 97 ? -3.746 2.343 -10.794 1.00 92.69 97 LEU A C 1
ATOM 741 O O . LEU A 1 97 ? -3.040 1.940 -11.721 1.00 92.69 97 LEU A O 1
ATOM 745 N N . ARG A 1 98 ? -3.599 3.556 -10.245 1.00 92.75 98 ARG A N 1
ATOM 746 C CA . ARG A 1 98 ? -2.564 4.513 -10.664 1.00 92.75 98 ARG A CA 1
ATOM 747 C C . ARG A 1 98 ? -1.164 3.938 -10.487 1.00 92.75 98 ARG A C 1
ATOM 749 O O . ARG A 1 98 ? -0.370 3.996 -11.420 1.00 92.75 98 ARG A O 1
ATOM 756 N N . MET A 1 99 ? -0.876 3.327 -9.336 1.00 91.94 99 MET A N 1
ATOM 757 C CA . MET A 1 99 ? 0.431 2.72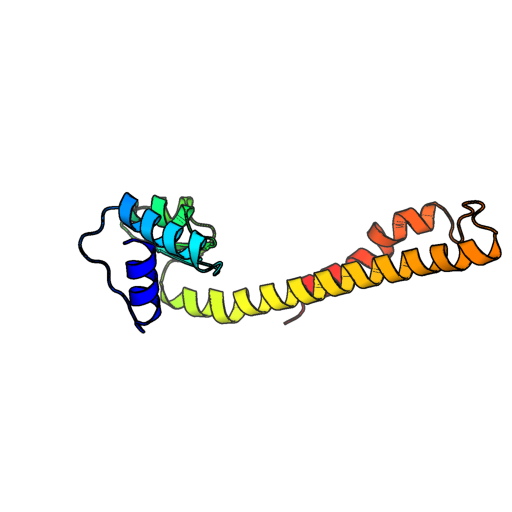1 -9.072 1.00 91.94 99 MET A CA 1
ATOM 758 C C . MET A 1 99 ? 0.714 1.543 -10.016 1.00 91.94 99 MET A C 1
ATOM 760 O O . MET A 1 99 ? 1.813 1.448 -10.558 1.00 91.94 99 MET A O 1
ATOM 764 N N . CYS A 1 100 ? -0.272 0.679 -10.279 1.00 92.38 100 CYS A N 1
ATOM 765 C CA . CYS A 1 100 ? -0.116 -0.418 -11.238 1.00 92.38 100 CYS A CA 1
ATOM 766 C C . CYS A 1 100 ? 0.212 0.099 -12.646 1.00 92.38 100 CYS A C 1
ATOM 768 O O . CYS A 1 100 ? 1.195 -0.341 -13.244 1.00 92.38 100 CYS A O 1
ATOM 770 N N . LYS A 1 101 ? -0.565 1.060 -13.164 1.00 90.56 101 LYS A N 1
ATOM 771 C CA . LYS A 1 101 ? -0.315 1.651 -14.489 1.00 90.56 101 LYS A CA 1
ATOM 772 C C . LYS A 1 101 ? 1.039 2.361 -14.539 1.00 90.56 101 LYS A C 1
ATOM 774 O O . LYS A 1 101 ? 1.786 2.165 -15.497 1.00 90.56 101 LYS A O 1
ATOM 779 N N . PHE A 1 102 ? 1.371 3.133 -13.502 1.00 91.06 102 PHE A N 1
ATOM 780 C CA . PHE A 1 102 ? 2.655 3.817 -13.360 1.00 91.06 102 PHE A CA 1
ATOM 781 C C . PHE A 1 102 ? 3.825 2.835 -13.461 1.00 91.06 102 PHE A C 1
ATOM 783 O O . PHE A 1 102 ? 4.721 3.040 -14.278 1.00 91.06 102 PHE A O 1
ATOM 790 N N . LEU A 1 103 ? 3.797 1.742 -12.690 1.00 91.38 103 LEU A N 1
ATOM 791 C CA . LEU A 1 103 ? 4.860 0.735 -12.695 1.00 91.38 103 LEU A CA 1
ATOM 792 C C . LEU A 1 103 ? 4.971 0.038 -14.055 1.00 91.38 103 LEU A C 1
ATOM 794 O O . LEU A 1 103 ? 6.072 -0.056 -14.597 1.00 91.38 103 LEU A O 1
ATOM 798 N N . CYS A 1 104 ? 3.852 -0.395 -14.644 1.00 91.38 104 CYS A N 1
ATOM 799 C CA . CYS A 1 104 ? 3.854 -1.019 -15.970 1.00 91.38 104 CYS A CA 1
ATOM 800 C C . CYS A 1 104 ? 4.440 -0.087 -17.038 1.00 91.38 104 CYS A C 1
ATOM 802 O O . CYS A 1 104 ? 5.291 -0.507 -17.822 1.00 91.38 104 CYS A O 1
ATOM 804 N N . TYR A 1 105 ? 4.039 1.185 -17.041 1.00 90.12 105 TYR A N 1
ATOM 805 C CA . TYR A 1 105 ? 4.561 2.169 -17.984 1.00 90.12 105 TYR A CA 1
ATOM 806 C C . TYR A 1 105 ? 6.049 2.458 -17.737 1.00 90.12 105 TYR A C 1
ATOM 808 O O . TYR A 1 105 ? 6.833 2.560 -18.683 1.00 90.12 105 TYR A O 1
ATOM 816 N N . PHE A 1 106 ? 6.463 2.565 -16.471 1.00 89.62 106 PHE A N 1
ATOM 817 C CA . PHE A 1 106 ? 7.858 2.793 -16.103 1.00 89.62 106 PHE A CA 1
ATOM 818 C C . PHE A 1 106 ? 8.767 1.649 -16.568 1.00 89.62 106 PHE A C 1
ATOM 820 O O . PHE A 1 106 ? 9.838 1.906 -17.120 1.00 89.62 106 PHE A O 1
ATOM 827 N N . PHE A 1 107 ? 8.347 0.394 -16.404 1.00 91.69 107 PHE A N 1
ATOM 828 C CA . PHE A 1 107 ? 9.098 -0.744 -16.936 1.00 91.69 107 PHE A CA 1
ATOM 829 C C . PHE A 1 107 ? 9.095 -0.758 -18.461 1.00 91.69 107 PHE A C 1
ATOM 831 O O . PHE A 1 107 ? 10.158 -0.898 -19.063 1.00 91.69 107 PHE A O 1
ATOM 838 N N . TYR A 1 108 ? 7.936 -0.537 -19.085 1.00 91.25 108 TYR A N 1
ATOM 839 C CA . TYR A 1 108 ? 7.809 -0.509 -20.540 1.00 91.25 108 TYR A CA 1
ATOM 840 C C . TYR A 1 108 ? 8.755 0.510 -21.188 1.00 91.25 108 TYR A C 1
ATOM 842 O O . TYR A 1 108 ? 9.518 0.146 -22.083 1.00 91.25 108 TYR A O 1
ATOM 850 N N . LYS A 1 109 ? 8.780 1.764 -20.711 1.00 89.94 109 LYS A N 1
ATOM 851 C CA . LYS A 1 109 ? 9.618 2.814 -21.319 1.00 89.94 109 LYS A CA 1
ATOM 852 C C . LYS A 1 109 ? 11.115 2.524 -21.210 1.00 89.94 109 LYS A C 1
ATOM 854 O O . LYS A 1 109 ? 11.859 2.838 -22.136 1.00 89.94 109 LYS A O 1
ATOM 859 N N . ASN A 1 110 ? 11.550 1.952 -20.083 1.00 90.56 110 ASN A N 1
ATOM 860 C CA . ASN A 1 110 ? 12.952 1.613 -19.853 1.00 90.56 110 ASN A CA 1
ATOM 861 C C . ASN A 1 110 ? 13.348 0.400 -20.692 1.00 90.56 110 ASN A C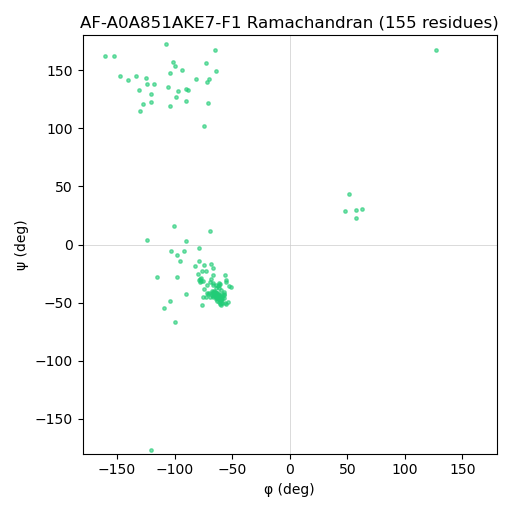 1
ATOM 863 O O . ASN A 1 110 ? 14.375 0.429 -21.360 1.00 90.56 110 ASN A O 1
ATOM 867 N N . PHE A 1 111 ? 12.503 -0.631 -20.716 1.00 93.44 111 PHE A N 1
ATOM 868 C CA . PHE A 1 111 ? 12.757 -1.831 -21.501 1.00 93.44 111 PHE A CA 1
ATOM 869 C C . PHE A 1 111 ? 12.811 -1.522 -22.998 1.00 93.44 111 PHE A C 1
ATOM 871 O O . PHE A 1 111 ? 13.758 -1.925 -23.665 1.00 93.44 111 PHE A O 1
ATOM 878 N N . ALA A 1 112 ? 11.858 -0.741 -23.516 1.00 91.69 112 ALA A N 1
ATOM 879 C CA . ALA A 1 112 ? 11.857 -0.308 -24.911 1.00 91.69 112 ALA A CA 1
ATOM 880 C C . ALA A 1 112 ? 13.134 0.472 -25.269 1.00 91.69 112 ALA A C 1
ATOM 882 O O . ALA A 1 112 ? 13.740 0.211 -26.306 1.00 91.69 112 ALA A O 1
ATOM 883 N N . PHE A 1 113 ? 13.580 1.375 -24.390 1.00 90.62 113 PHE A N 1
ATOM 884 C CA . PHE A 1 113 ? 14.811 2.140 -24.588 1.00 90.62 113 PHE A CA 1
ATOM 885 C C . PHE A 1 113 ? 16.058 1.243 -24.621 1.00 90.62 113 PHE A C 1
ATOM 887 O O . PHE A 1 113 ? 16.860 1.322 -25.552 1.00 90.62 113 PHE A O 1
ATOM 894 N N . THR A 1 114 ? 16.207 0.337 -23.653 1.00 89.56 114 THR A N 1
ATOM 895 C CA . THR A 1 114 ? 17.341 -0.599 -23.605 1.00 89.56 114 THR A CA 1
ATOM 896 C C . THR A 1 114 ? 17.319 -1.601 -24.762 1.00 89.56 114 THR A C 1
ATOM 898 O O . THR A 1 114 ? 18.379 -1.964 -25.273 1.00 89.56 114 THR A O 1
ATOM 901 N N . MET A 1 115 ? 16.138 -2.017 -25.230 1.00 93.12 115 MET A N 1
ATOM 902 C CA . MET A 1 115 ? 16.002 -2.972 -26.333 1.00 93.12 115 MET A CA 1
ATOM 903 C C . MET A 1 115 ? 16.608 -2.443 -27.642 1.00 93.12 115 MET A C 1
ATOM 905 O O . MET A 1 115 ? 17.186 -3.220 -28.401 1.00 93.12 115 MET A O 1
ATOM 909 N N . VAL A 1 116 ? 16.557 -1.128 -27.890 1.00 91.75 116 VAL A N 1
ATOM 910 C CA . VAL A 1 116 ? 17.206 -0.507 -29.062 1.00 91.75 116 VAL A CA 1
ATOM 911 C C . VAL A 1 116 ? 18.726 -0.685 -29.011 1.00 91.75 116 VAL A C 1
ATOM 913 O O . VAL A 1 116 ? 19.336 -1.078 -30.005 1.00 91.75 116 VAL A O 1
ATOM 916 N N . HIS A 1 117 ? 19.339 -0.460 -27.845 1.00 88.75 117 HIS A N 1
ATOM 917 C CA . HIS A 1 117 ? 20.774 -0.684 -27.645 1.00 88.75 117 HIS A CA 1
ATOM 918 C C . HIS A 1 117 ? 21.149 -2.161 -27.784 1.00 88.75 117 HIS A C 1
ATOM 920 O O . HIS A 1 117 ? 22.161 -2.483 -28.405 1.00 88.75 117 HIS A O 1
ATOM 926 N N . PHE A 1 118 ? 20.320 -3.058 -27.247 1.00 90.31 118 PHE A N 1
ATOM 927 C CA . PHE A 1 118 ? 20.515 -4.498 -27.390 1.00 90.31 118 PHE A CA 1
ATOM 928 C C . PHE A 1 118 ? 20.491 -4.930 -28.863 1.00 90.31 118 PHE A C 1
ATOM 930 O O . PHE A 1 118 ? 21.382 -5.651 -29.307 1.00 90.31 118 PHE A O 1
ATOM 937 N N . TRP A 1 119 ? 19.523 -4.435 -29.640 1.00 92.00 119 TRP A N 1
ATOM 938 C CA . TRP A 1 119 ? 19.416 -4.738 -31.067 1.00 92.00 119 TRP A CA 1
ATOM 939 C C . TRP A 1 119 ? 20.602 -4.190 -31.868 1.00 92.00 119 TRP A C 1
ATOM 941 O O . TRP A 1 119 ? 21.174 -4.894 -32.699 1.00 92.00 119 TRP A O 1
ATOM 951 N N . PHE A 1 120 ? 21.025 -2.956 -31.579 1.00 90.31 120 PHE A N 1
ATOM 952 C CA . PHE A 1 120 ? 22.215 -2.372 -32.198 1.00 90.31 120 PHE A CA 1
ATOM 953 C C . PHE A 1 120 ? 23.487 -3.166 -31.902 1.00 90.31 120 PHE A C 1
ATOM 955 O O . PHE A 1 120 ? 24.333 -3.298 -32.786 1.00 90.31 120 PHE A O 1
ATOM 962 N N . GLY A 1 121 ? 23.588 -3.756 -30.706 1.00 89.75 121 GLY A N 1
ATOM 963 C CA . GLY A 1 121 ? 24.692 -4.629 -30.314 1.00 89.75 121 GLY A CA 1
ATOM 964 C C . GLY A 1 121 ? 24.979 -5.743 -31.325 1.00 89.75 121 GLY A C 1
ATOM 965 O O . GLY A 1 121 ? 26.146 -6.021 -31.597 1.00 89.75 121 GLY A O 1
ATOM 966 N N . PHE A 1 122 ? 23.948 -6.314 -31.960 1.00 91.12 122 PHE A N 1
ATOM 967 C CA . PHE A 1 122 ? 24.134 -7.328 -33.004 1.00 91.12 122 PHE A CA 1
ATOM 968 C C . PHE A 1 122 ? 24.803 -6.777 -34.269 1.00 91.12 122 PHE A C 1
ATOM 970 O O . PHE A 1 122 ? 25.598 -7.479 -34.888 1.00 91.12 122 PHE A O 1
ATOM 977 N N . PHE A 1 123 ? 24.529 -5.525 -34.645 1.00 88.69 123 PHE A N 1
ATOM 978 C CA . PHE A 1 123 ? 25.114 -4.910 -35.842 1.00 88.69 123 PHE A CA 1
ATOM 979 C C . PHE A 1 123 ? 26.563 -4.460 -35.645 1.00 88.69 123 PHE A C 1
ATOM 981 O O . PHE A 1 123 ? 27.346 -4.494 -36.589 1.00 88.69 123 PHE A O 1
ATOM 988 N N . CYS A 1 124 ? 26.938 -4.054 -34.430 1.00 87.88 124 CYS A N 1
ATOM 989 C CA . CYS A 1 124 ? 28.290 -3.585 -34.107 1.00 87.88 124 CYS A CA 1
ATOM 990 C C . CYS A 1 124 ? 29.154 -4.646 -33.399 1.00 87.88 124 CYS A C 1
ATOM 992 O O . CYS A 1 124 ? 30.186 -4.311 -32.811 1.00 87.88 124 CYS A O 1
ATOM 994 N N . GLY A 1 125 ? 28.743 -5.921 -33.447 1.00 89.62 125 GLY A N 1
ATOM 995 C CA . GLY A 1 125 ? 29.510 -7.056 -32.920 1.00 89.62 125 GLY A CA 1
ATOM 996 C C . GLY A 1 125 ? 29.751 -6.993 -31.409 1.00 89.62 125 GLY A C 1
ATOM 997 O O . GLY A 1 125 ? 30.791 -7.442 -30.941 1.00 89.62 125 GLY A O 1
ATOM 998 N N . PHE A 1 126 ? 28.823 -6.395 -30.655 1.00 87.12 126 PHE A N 1
ATOM 999 C CA . PHE A 1 126 ? 28.927 -6.163 -29.209 1.00 87.12 126 PHE A CA 1
ATOM 1000 C C . PHE A 1 126 ? 30.150 -5.337 -28.769 1.00 87.12 126 PHE A C 1
ATOM 1002 O O . PHE A 1 126 ? 30.599 -5.441 -27.631 1.00 87.12 126 PHE A O 1
ATOM 1009 N N . SER A 1 127 ? 30.643 -4.437 -29.624 1.00 88.56 127 SER A N 1
ATOM 1010 C CA . SER A 1 127 ? 31.752 -3.510 -29.318 1.00 88.56 127 SER A CA 1
ATOM 1011 C C . SER A 1 127 ? 31.422 -2.398 -28.298 1.00 88.56 127 SER A C 1
ATOM 1013 O O . SER A 1 127 ? 32.202 -1.464 -28.133 1.00 88.56 127 SER A O 1
ATOM 1015 N N . ALA A 1 128 ? 30.276 -2.490 -27.608 1.00 82.50 128 ALA A N 1
ATOM 1016 C CA . ALA A 1 128 ? 29.776 -1.537 -26.607 1.00 82.50 128 ALA A CA 1
ATOM 1017 C C . ALA A 1 128 ? 29.590 -0.086 -27.102 1.00 82.50 128 ALA A C 1
ATOM 1019 O O . ALA A 1 128 ? 29.550 0.849 -26.303 1.00 82.50 128 ALA A O 1
ATOM 1020 N N . GLN A 1 129 ? 29.429 0.113 -28.411 1.00 85.69 129 GLN A N 1
ATOM 1021 C CA . GLN A 1 129 ? 29.111 1.422 -28.978 1.00 85.69 129 GLN A CA 1
ATOM 1022 C C . GLN A 1 129 ? 27.666 1.837 -28.658 1.00 85.69 129 GLN A C 1
ATOM 1024 O O . GLN A 1 129 ? 26.736 1.028 -28.700 1.00 85.69 129 GLN A O 1
ATOM 1029 N N . THR A 1 130 ? 27.459 3.116 -28.344 1.00 85.12 130 THR A N 1
ATOM 1030 C CA . THR A 1 130 ? 26.137 3.670 -28.034 1.00 85.12 130 THR A CA 1
ATOM 1031 C C . THR A 1 130 ? 25.428 4.159 -29.297 1.00 85.12 130 THR A C 1
ATOM 1033 O O . THR A 1 130 ? 26.007 4.890 -30.091 1.00 85.12 130 THR A O 1
ATOM 1036 N N . VAL A 1 131 ? 24.149 3.797 -29.459 1.00 88.38 131 VAL A N 1
ATOM 1037 C CA . VAL A 1 131 ? 23.285 4.299 -30.553 1.00 88.38 131 VAL A CA 1
ATOM 1038 C C . VAL A 1 131 ? 22.985 5.784 -30.392 1.00 88.38 131 VAL A C 1
ATOM 1040 O O . VAL A 1 131 ? 22.978 6.540 -31.358 1.00 88.38 131 VAL A O 1
ATOM 1043 N N . TYR A 1 132 ? 22.683 6.179 -29.158 1.00 87.31 132 TYR A N 1
ATOM 1044 C CA . TYR A 1 132 ? 22.321 7.539 -28.798 1.00 87.31 132 TYR A CA 1
ATOM 1045 C C . TYR A 1 132 ? 23.501 8.260 -28.161 1.00 87.31 132 TYR A C 1
ATOM 1047 O O . TYR A 1 132 ? 24.394 7.636 -27.585 1.00 87.31 132 TYR A O 1
ATOM 1055 N N . ASP A 1 133 ? 23.455 9.586 -28.231 1.00 88.56 133 ASP A N 1
ATOM 1056 C CA . ASP A 1 133 ? 24.400 10.446 -27.538 1.00 88.56 133 ASP A CA 1
ATOM 1057 C C . ASP A 1 133 ? 24.279 10.307 -26.007 1.00 88.56 133 ASP A C 1
ATOM 1059 O O . ASP A 1 133 ? 23.198 10.050 -25.461 1.00 88.56 133 ASP A O 1
ATOM 1063 N N . GLN A 1 134 ? 25.395 10.494 -25.301 1.00 86.00 134 GLN A N 1
ATOM 1064 C CA . GLN A 1 134 ? 25.479 10.282 -23.855 1.00 86.00 134 GLN A CA 1
ATOM 1065 C C . GLN A 1 134 ? 24.530 11.204 -23.072 1.00 86.00 134 GLN A C 1
ATOM 1067 O O . GLN A 1 134 ? 23.933 10.784 -22.070 1.00 86.00 134 GLN A O 1
ATOM 1072 N N . TYR A 1 135 ? 24.331 12.439 -23.545 1.00 88.06 135 TYR A N 1
ATOM 1073 C CA . TYR A 1 135 ? 23.376 13.358 -22.931 1.00 88.06 135 TYR A CA 1
ATOM 1074 C C . TYR A 1 135 ? 21.939 12.868 -23.110 1.00 88.06 135 TYR A C 1
ATOM 1076 O O . TYR A 1 135 ? 21.156 12.918 -22.161 1.00 88.06 135 TYR A O 1
ATOM 1084 N N . PHE A 1 136 ? 21.594 12.321 -24.280 1.00 87.00 136 PHE A N 1
ATOM 1085 C CA . PHE A 1 136 ? 20.253 11.788 -24.526 1.00 87.00 136 PHE A CA 1
ATOM 1086 C C . PHE A 1 136 ? 19.940 10.596 -23.618 1.00 87.00 136 PHE A C 1
ATOM 1088 O O . PHE A 1 136 ? 18.879 10.564 -22.997 1.00 87.00 136 PHE A O 1
ATOM 1095 N N . ILE A 1 137 ? 20.886 9.661 -23.473 1.00 86.06 137 ILE A N 1
ATOM 1096 C CA . ILE A 1 137 ? 20.752 8.502 -22.575 1.00 86.06 137 ILE A CA 1
ATOM 1097 C C . ILE A 1 137 ? 20.481 8.958 -21.134 1.00 86.06 137 ILE A C 1
ATOM 1099 O O . ILE A 1 137 ? 19.598 8.425 -20.460 1.00 86.06 137 ILE A O 1
ATOM 1103 N N . THR A 1 138 ? 21.200 9.984 -20.679 1.00 86.56 138 THR A N 1
ATOM 1104 C CA . THR A 1 138 ? 21.070 10.515 -19.315 1.00 86.56 138 THR A CA 1
ATOM 1105 C C . THR A 1 138 ? 19.740 11.253 -19.109 1.00 86.56 138 THR A C 1
ATOM 1107 O O . THR A 1 138 ? 19.069 11.078 -18.090 1.00 86.56 138 THR A O 1
ATOM 1110 N N . LEU A 1 139 ? 19.320 12.062 -20.086 1.00 88.88 139 LEU A N 1
ATOM 1111 C CA . LEU A 1 139 ? 18.124 12.905 -19.987 1.00 88.88 139 LEU A CA 1
ATOM 1112 C C . LEU A 1 139 ? 16.815 12.161 -20.289 1.00 88.88 139 LEU A C 1
ATOM 1114 O O . LEU A 1 139 ? 15.749 12.622 -19.870 1.00 88.88 139 LEU A O 1
ATOM 1118 N N . TYR A 1 140 ? 16.866 11.004 -20.955 1.00 85.75 140 TYR A N 1
ATOM 1119 C CA . TYR A 1 140 ? 15.685 10.231 -21.352 1.00 85.75 140 TYR A CA 1
ATOM 1120 C C . TYR A 1 140 ? 14.747 9.928 -20.184 1.00 85.75 140 TYR A C 1
ATOM 1122 O O . TYR A 1 140 ? 13.545 10.199 -20.254 1.00 85.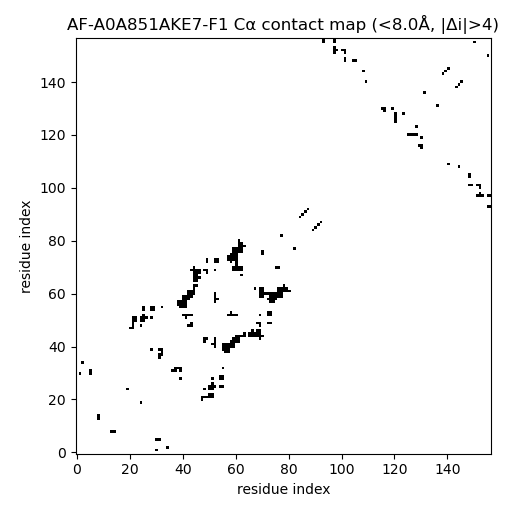75 140 TYR A O 1
ATOM 1130 N N . ASN A 1 141 ? 15.290 9.418 -19.079 1.00 83.44 141 ASN A N 1
ATOM 1131 C CA . ASN A 1 141 ? 14.485 9.047 -17.919 1.00 83.44 14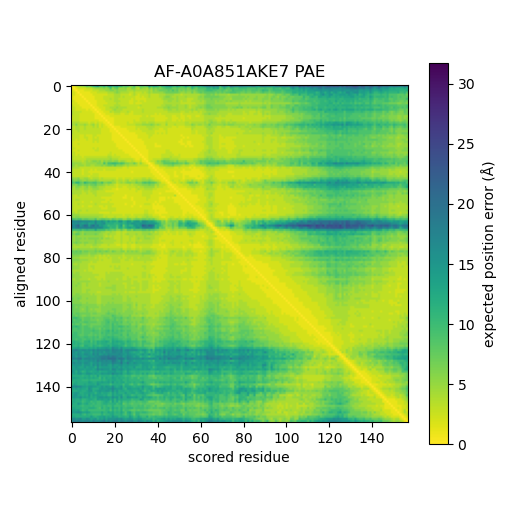1 ASN A CA 1
ATOM 1132 C C . ASN A 1 141 ? 14.073 10.236 -17.045 1.00 83.44 141 ASN A C 1
ATOM 1134 O O . ASN A 1 141 ? 13.007 10.174 -16.434 1.00 83.44 141 ASN A O 1
ATOM 1138 N N . ILE A 1 142 ? 14.893 11.290 -16.994 1.00 82.50 142 ILE A N 1
ATOM 1139 C CA . ILE A 1 142 ? 14.731 12.411 -16.058 1.00 82.50 142 ILE A CA 1
ATOM 1140 C C . ILE A 1 142 ? 13.869 13.523 -16.652 1.00 82.50 142 ILE A C 1
ATOM 1142 O O . ILE A 1 142 ? 13.019 14.067 -15.953 1.00 82.50 142 ILE A O 1
ATOM 1146 N N . VAL A 1 143 ? 14.072 13.857 -17.925 1.00 84.50 143 VAL A N 1
ATOM 1147 C CA . VAL A 1 143 ? 13.440 15.016 -18.569 1.00 84.50 143 VAL A CA 1
ATOM 1148 C C . VAL A 1 143 ? 12.397 14.567 -19.581 1.00 84.50 143 VAL A C 1
ATOM 1150 O O . VAL A 1 143 ? 11.237 14.956 -19.481 1.00 84.50 143 VAL A O 1
ATOM 1153 N N . TYR A 1 144 ? 12.773 13.710 -20.531 1.00 82.62 144 TYR A N 1
ATOM 1154 C CA . TYR A 1 144 ? 11.908 13.437 -21.684 1.00 82.62 144 TYR A CA 1
ATOM 1155 C C . TYR A 1 144 ? 10.718 12.531 -21.362 1.00 82.62 144 TYR A C 1
ATOM 1157 O O . TYR A 1 144 ? 9.653 12.678 -21.955 1.00 82.62 144 TYR A O 1
ATOM 1165 N N . THR A 1 145 ? 10.872 11.603 -20.416 1.00 86.19 145 THR A N 1
ATOM 1166 C CA . THR A 1 145 ? 9.841 10.591 -20.133 1.00 86.19 145 THR A CA 1
ATOM 1167 C C . THR A 1 145 ? 9.364 10.556 -18.685 1.00 86.19 145 THR A C 1
ATOM 1169 O O . THR A 1 145 ? 8.558 9.696 -18.349 1.00 86.19 145 THR A O 1
ATOM 1172 N N . SER A 1 146 ? 9.824 11.450 -17.808 1.00 85.88 146 SER A N 1
ATOM 1173 C CA . SER A 1 146 ? 9.353 11.498 -16.4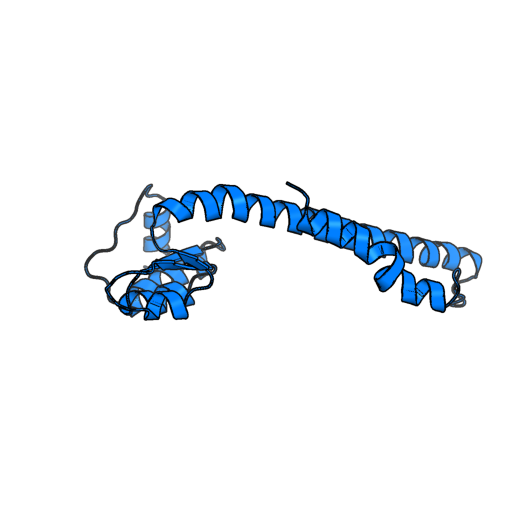14 1.00 85.88 146 SER A CA 1
ATOM 1174 C C . SER A 1 146 ? 7.958 12.120 -16.309 1.00 85.88 146 SER A C 1
ATOM 1176 O O . SER A 1 146 ? 7.075 11.567 -15.654 1.00 85.88 146 SER A O 1
ATOM 1178 N N . LEU A 1 147 ? 7.736 13.236 -17.004 1.00 86.06 147 LEU A N 1
ATOM 1179 C CA . LEU A 1 147 ? 6.537 14.059 -16.863 1.00 86.06 147 LEU A CA 1
ATOM 1180 C C . LEU A 1 147 ? 5.245 13.348 -17.309 1.00 86.06 147 LEU A C 1
ATOM 1182 O O . LEU A 1 147 ? 4.288 13.377 -16.538 1.00 86.06 147 LEU A O 1
ATOM 1186 N N . PRO A 1 148 ? 5.190 12.635 -18.454 1.00 84.00 148 PRO A N 1
ATOM 1187 C CA . PRO A 1 148 ? 3.987 11.889 -18.841 1.00 84.00 148 PRO A CA 1
ATOM 1188 C C . PRO A 1 148 ? 3.627 10.775 -17.849 1.00 84.00 148 PRO A C 1
ATOM 1190 O O . PRO A 1 148 ? 2.455 10.524 -17.577 1.00 84.00 148 PRO A O 1
ATOM 1193 N N . VAL A 1 149 ? 4.644 10.128 -17.272 1.00 84.62 149 VAL A N 1
ATOM 1194 C CA . VAL A 1 149 ? 4.473 9.021 -16.320 1.00 84.62 149 VAL A CA 1
ATOM 1195 C C . VAL A 1 149 ? 3.960 9.532 -14.985 1.00 84.62 149 VAL A C 1
ATOM 1197 O O . VAL A 1 149 ? 3.049 8.943 -14.408 1.00 84.62 149 VAL A O 1
ATOM 1200 N N . LEU A 1 150 ? 4.503 10.658 -14.524 1.00 85.69 150 LEU A N 1
ATOM 1201 C CA . LEU A 1 150 ? 4.027 11.345 -13.329 1.00 85.69 150 LEU A CA 1
ATOM 1202 C C . LEU A 1 150 ? 2.609 11.887 -13.521 1.00 85.69 150 LEU A C 1
ATOM 1204 O O . LEU A 1 150 ? 1.770 11.700 -12.645 1.00 85.69 150 LEU A O 1
ATOM 1208 N N . ALA A 1 151 ? 2.314 12.501 -14.669 1.00 87.38 151 ALA A N 1
ATOM 1209 C CA . ALA A 1 151 ? 0.984 13.025 -14.961 1.00 87.38 151 ALA A CA 1
ATOM 1210 C C . ALA A 1 151 ? -0.076 11.913 -14.927 1.00 87.38 151 ALA A C 1
ATOM 1212 O O . ALA A 1 151 ? -1.088 12.049 -14.240 1.00 87.38 151 ALA A O 1
ATOM 1213 N N . MET A 1 152 ? 0.190 10.780 -15.581 1.00 86.19 152 MET A N 1
ATOM 1214 C CA . MET A 1 152 ? -0.698 9.616 -15.529 1.00 86.19 152 MET A CA 1
ATOM 1215 C C . MET A 1 152 ? -0.782 9.018 -14.114 1.00 86.19 152 MET A C 1
ATOM 1217 O O . MET A 1 152 ? -1.870 8.724 -13.633 1.00 86.19 152 MET A O 1
ATOM 1221 N N . GLY A 1 153 ? 0.338 8.918 -13.392 1.00 82.56 153 GLY A N 1
ATOM 1222 C CA . GLY A 1 153 ? 0.361 8.389 -12.026 1.00 82.56 153 GLY A CA 1
ATOM 1223 C C . GLY A 1 153 ? -0.359 9.253 -10.983 1.00 82.56 153 GLY A C 1
ATOM 1224 O O . GLY A 1 153 ? -0.715 8.739 -9.925 1.00 82.56 153 GLY A O 1
ATOM 1225 N N . VAL A 1 154 ? -0.589 10.542 -11.249 1.00 85.31 154 VAL A N 1
ATOM 1226 C CA . VAL A 1 154 ? -1.233 11.469 -10.302 1.00 85.31 154 VAL A CA 1
ATOM 1227 C C . VAL A 1 154 ? -2.683 11.758 -10.681 1.00 85.31 154 VAL A C 1
ATOM 1229 O O . VAL A 1 154 ? -3.555 11.666 -9.813 1.00 85.31 154 VAL A O 1
ATOM 1232 N N . PHE A 1 155 ? -2.946 12.093 -11.945 1.00 83.50 155 PHE A N 1
ATOM 1233 C CA . PHE A 1 155 ? -4.226 12.668 -12.373 1.00 83.50 155 PHE A CA 1
ATOM 1234 C C . PHE A 1 155 ? -5.233 11.650 -12.922 1.00 83.50 155 PHE A C 1
ATOM 1236 O O . PHE A 1 155 ? -6.406 11.994 -13.049 1.00 83.50 155 PHE A O 1
ATOM 1243 N N . ASP A 1 156 ? -4.805 10.425 -13.231 1.00 82.25 156 ASP A N 1
ATOM 1244 C CA . ASP A 1 156 ? -5.688 9.383 -13.769 1.00 82.25 156 ASP A CA 1
ATOM 1245 C C . ASP A 1 156 ? -6.693 8.879 -12.709 1.00 82.25 156 ASP A C 1
ATOM 1247 O O . ASP A 1 156 ? -6.354 8.774 -11.524 1.00 82.25 156 ASP A O 1
ATOM 1251 N N . GLN A 1 157 ? -7.933 8.588 -13.119 1.00 71.88 157 GLN A N 1
ATOM 1252 C CA . GLN A 1 157 ? -9.047 8.190 -12.235 1.00 71.88 157 GLN A CA 1
ATOM 1253 C C . GLN A 1 157 ? -9.671 6.858 -12.658 1.00 71.88 157 GLN A C 1
ATOM 1255 O O . GLN A 1 157 ? -9.907 6.662 -13.869 1.00 71.88 157 GLN A O 1
#

Solvent-accessible surface area (backbone atoms only — not comparable to full-atom values): 8782 Å² total; per-residue (Å²): 107,72,66,59,51,50,52,54,52,68,73,41,96,72,84,85,86,75,96,67,50,42,66,54,50,18,50,54,46,44,50,48,42,72,75,65,75,50,92,42,74,27,77,32,32,33,67,63,29,34,54,26,18,60,55,28,78,40,16,34,6,30,55,51,91,77,37,64,54,10,33,75,54,23,81,40,69,46,70,52,78,78,54,52,59,55,45,50,68,47,53,43,47,40,51,51,53,21,51,52,52,32,51,54,49,54,51,48,58,50,50,58,56,51,47,54,51,58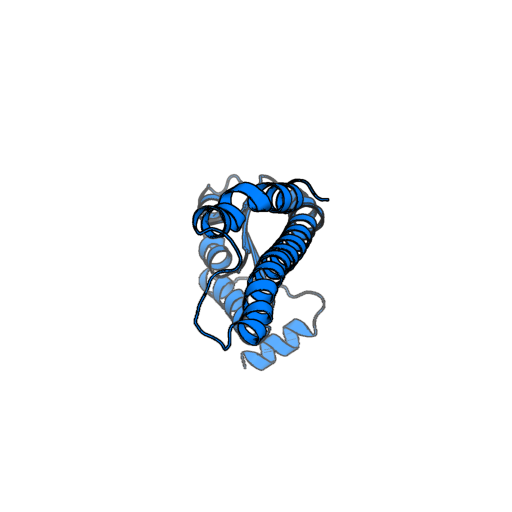,57,49,31,70,79,59,74,62,72,79,78,71,89,62,56,72,66,54,67,63,37,41,64,68,61,77,52,32,58,67,45,51,49,47,44,68,72,55,125

Sequence (157 aa):
MEVEFLETACACKAVICCRVTPLQKAQVVELVKKYKKAVTLAIGDGANDVSMIKTAHIGVGISGQEGIQAVLASDYSFSQFKFLQRLLLVHGRWSYLRMCKFLCYFFYKNFAFTMVHFWFGFFCGFSAQTVYDQYFITLYNIVYTSLPVLAMGVFDQ

Mean predicted aligned error: 6.19 Å

InterPro domains:
  IPR001757 P-type ATPase [TIGR01494] (9-123)
  IPR023214 HAD superfamily [G3DSA:3.40.50.1000] (1-83)
  IPR023298 P-type ATPase, transmembrane domain superfamily [SSF81665] (92-156)
  IPR032630 P-type ATPase, C-terminal [PF16212] (71-157)
  IPR036412 HAD-like superfamily [SSF56784] (5-99)

Organism: Sula dactylatra (NCBI:txid56068)

Foldseek 3Di:
DLVVVVVVCVVDPDDDDPPAFLVRLLVVQLSCCVPVVDQFEFEDAEPSCLSNQQSGNFREYAPDPRDCNSVVSGPYYDPDPVCVCCCCPPVVVLLVVLVVVLVVVLCVQVCVVVVVVVVVCVVVVVPVDDPDDPVCVVCVCPPVPVVVSVCSSPPPD

Nearest PDB structures (foldseek):
  8ox5-assembly1_A  TM=9.521E-01  e=9.305E-16  Homo sapiens
  6k7j-assembly1_A  TM=9.837E-01  e=4.844E-12  Homo sapiens
  6k7g-assembly1_A  TM=9.798E-01  e=5.152E-12  Homo sapiens
  6lcr-assembly1_A  TM=9.624E-01  e=2.554E-11  Thermochaetoides thermophila DSM 1495
  7dsi-assembly1_A  TM=9.422E-01  e=3.695E-11  Saccharomyces cerevisiae S288C